Protein AF-A0A1A8G9V6-F1 (afdb_monomer_lite)

pLDDT: mean 93.37, std 5.92, range [73.38, 98.5]

Radius of gyration: 18.63 Å; chains: 1; bounding box: 32×24×49 Å

Organism: NCBI:txid1143690

Sequence (89 aa):
ERCRREGYHLQDASRVPSNWRLFYFTCKRRRNLLKNPRGEDGFLGWDLTNGGDGWKIERPIVPHPNEAIQKNFATSYQMCMKSQIIELE

InterPro domains:
  IPR007397 F-box associated (FBA) domain [PF04300] (24-89)
  IPR007397 F-box associated (FBA) domain [PS51114] (23-89)
  IPR008979 Galactose-binding-like domain superfamily [SSF49785] (20-89)
  IPR039752 F-box only protein [PTHR12125] (2-88)

Foldseek 3Di:
DVCVVVVNDDPDPVCDDPDPVVSVVCSVPDDDQQPPPQCPVPCPQKDKDADDVGKDKDADPDQDPPNVRGIDIDHDPDDMDIDHDGDPD

Secondary structure (DSSP, 8-state):
-HHHHTT---SSTT---S-HHHHHHHHHH-S--SSSTTSTTTTTT-EEE--TT--EEE--SS--SSTT---EEE--SS--EEE------

Structure (mmCIF, N/CA/C/O backbone):
data_AF-A0A1A8G9V6-F1
#
_entry.id   AF-A0A1A8G9V6-F1
#
loop_
_atom_site.group_PDB
_atom_site.id
_atom_site.type_symbol
_atom_site.label_atom_id
_atom_site.label_alt_id
_atom_site.label_comp_id
_atom_site.label_asym_id
_atom_site.label_entity_id
_atom_site.label_seq_id
_atom_site.pdbx_PDB_ins_code
_atom_site.Cartn_x
_atom_site.Cartn_y
_atom_site.Cartn_z
_atom_site.occupancy
_atom_site.B_iso_or_equiv
_atom_site.auth_seq_id
_atom_site.auth_comp_id
_atom_site.auth_asym_id
_atom_site.auth_atom_id
_atom_site.pdbx_PDB_model_num
ATOM 1 N N . GLU A 1 1 ? 13.030 -2.586 -30.431 1.00 77.88 1 GLU A N 1
ATOM 2 C CA . GLU A 1 1 ? 13.477 -3.972 -30.175 1.00 77.88 1 GLU A CA 1
ATOM 3 C C . GLU A 1 1 ? 13.427 -4.437 -28.723 1.00 77.88 1 GLU A C 1
ATOM 5 O O . GLU A 1 1 ? 12.694 -5.375 -28.439 1.00 77.88 1 GLU A O 1
ATOM 10 N N . ARG A 1 2 ? 14.137 -3.792 -27.786 1.00 89.50 2 ARG A N 1
ATOM 11 C CA . ARG A 1 2 ? 14.244 -4.274 -26.394 1.00 89.50 2 ARG A CA 1
ATOM 12 C C . ARG A 1 2 ? 12.902 -4.483 -25.676 1.00 89.50 2 ARG A C 1
ATOM 14 O O . ARG A 1 2 ? 12.686 -5.554 -25.128 1.00 89.50 2 ARG A O 1
ATOM 21 N N . CYS A 1 3 ? 11.982 -3.514 -25.753 1.00 88.12 3 CYS A N 1
ATOM 22 C CA . CYS A 1 3 ? 10.657 -3.629 -25.129 1.00 88.12 3 CYS A CA 1
ATOM 23 C C . CYS A 1 3 ? 9.892 -4.880 -25.574 1.00 88.12 3 CYS A C 1
ATOM 25 O O . CYS A 1 3 ? 9.321 -5.567 -24.740 1.00 88.12 3 CYS A O 1
ATOM 27 N N . ARG A 1 4 ? 9.929 -5.209 -26.872 1.00 86.69 4 ARG A N 1
ATOM 28 C CA . ARG A 1 4 ? 9.229 -6.379 -27.422 1.00 86.69 4 ARG A CA 1
ATOM 29 C C . ARG A 1 4 ? 9.816 -7.691 -26.905 1.00 86.69 4 ARG A C 1
ATOM 31 O O . ARG A 1 4 ? 9.057 -8.578 -26.544 1.00 86.69 4 ARG A O 1
ATOM 38 N N . ARG A 1 5 ? 11.149 -7.803 -26.851 1.00 91.69 5 ARG A N 1
ATOM 39 C CA . ARG A 1 5 ? 11.846 -9.010 -26.362 1.00 91.69 5 ARG A CA 1
ATOM 40 C C . ARG A 1 5 ? 11.587 -9.279 -24.881 1.00 91.69 5 ARG A C 1
ATOM 42 O O . ARG A 1 5 ? 11.538 -10.431 -24.480 1.00 91.69 5 ARG A O 1
ATOM 49 N N . GLU A 1 6 ? 11.417 -8.220 -24.093 1.00 92.75 6 GLU A N 1
ATOM 50 C CA . GLU A 1 6 ? 11.128 -8.299 -22.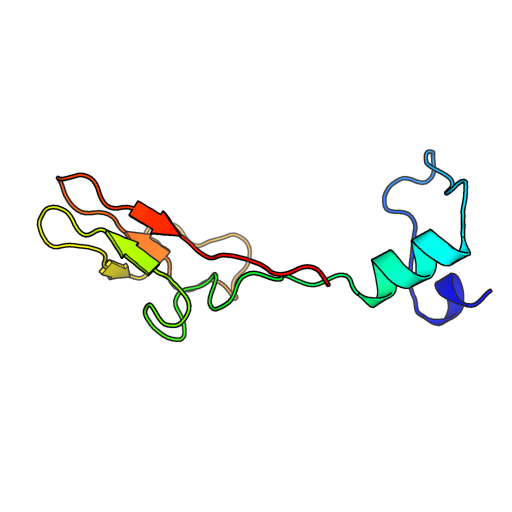655 1.00 92.75 6 GLU A CA 1
ATOM 51 C C . GLU A 1 6 ? 9.610 -8.307 -22.348 1.00 92.75 6 GLU A C 1
ATOM 53 O O . GLU A 1 6 ? 9.221 -8.248 -21.186 1.00 92.75 6 GLU A O 1
ATOM 58 N N . GLY A 1 7 ? 8.737 -8.390 -23.366 1.00 90.69 7 GLY A N 1
ATOM 59 C CA . GLY A 1 7 ? 7.280 -8.508 -23.187 1.00 90.69 7 GLY A CA 1
ATOM 60 C C . GLY A 1 7 ? 6.559 -7.215 -22.780 1.00 90.69 7 GLY A C 1
ATOM 61 O O . GLY A 1 7 ? 5.429 -7.252 -22.298 1.00 90.69 7 GLY A O 1
ATOM 62 N N . TYR A 1 8 ? 7.188 -6.051 -22.955 1.00 89.50 8 TYR A N 1
ATOM 63 C CA . TYR A 1 8 ? 6.558 -4.762 -22.680 1.00 89.50 8 TYR A CA 1
ATOM 64 C C . TYR A 1 8 ? 5.700 -4.313 -23.863 1.00 89.50 8 TYR A C 1
ATOM 66 O O . TYR A 1 8 ? 6.210 -3.950 -24.929 1.00 89.50 8 TYR A O 1
ATOM 74 N N . HIS A 1 9 ? 4.387 -4.298 -23.638 1.00 83.81 9 HIS A N 1
ATOM 75 C CA . HIS A 1 9 ? 3.375 -3.897 -24.609 1.00 83.81 9 HIS A CA 1
ATOM 76 C C . HIS A 1 9 ? 2.732 -2.559 -24.235 1.00 83.81 9 HIS A C 1
ATOM 78 O O . HIS A 1 9 ? 2.670 -2.181 -23.061 1.00 83.81 9 HIS A O 1
ATOM 84 N N . LEU A 1 10 ? 2.242 -1.842 -25.246 1.00 83.19 10 LEU A N 1
ATOM 85 C CA . LEU A 1 10 ? 1.409 -0.665 -25.028 1.00 83.19 10 LEU A CA 1
ATOM 86 C C . LEU A 1 10 ? 0.070 -1.115 -24.450 1.00 83.19 10 LEU A C 1
ATOM 88 O O . LEU A 1 10 ? -0.561 -2.018 -24.991 1.00 83.19 10 LEU A O 1
ATOM 92 N N . GLN A 1 11 ? -0.355 -0.484 -23.356 1.00 74.06 11 GLN A N 1
ATOM 93 C CA . GLN A 1 11 ? -1.691 -0.721 -22.803 1.00 74.06 11 GLN A CA 1
ATOM 94 C C . GLN A 1 11 ? -2.788 -0.173 -23.721 1.00 74.06 11 GLN A C 1
ATOM 96 O O . GLN A 1 11 ? -3.892 -0.699 -23.739 1.00 74.06 11 GLN A O 1
ATOM 101 N N . ASP A 1 12 ? -2.457 0.863 -24.490 1.00 79.31 12 ASP A N 1
ATOM 102 C CA . ASP A 1 12 ? -3.315 1.482 -25.488 1.00 79.31 12 ASP A CA 1
ATOM 103 C C . ASP A 1 12 ? -2.490 1.703 -26.761 1.00 79.31 12 ASP A C 1
ATOM 105 O O . ASP A 1 12 ? -1.521 2.469 -26.766 1.00 79.31 12 ASP A O 1
ATOM 109 N N . ALA A 1 13 ? -2.853 1.002 -27.836 1.00 73.38 13 ALA A N 1
ATOM 110 C CA . ALA A 1 13 ? -2.155 1.074 -29.116 1.00 73.38 13 ALA A CA 1
ATOM 111 C C . ALA A 1 13 ? -2.263 2.459 -29.779 1.00 73.38 13 ALA A C 1
ATOM 113 O O . ALA A 1 13 ? -1.418 2.798 -30.605 1.00 73.38 13 ALA A O 1
ATOM 114 N N . SER A 1 14 ? -3.253 3.274 -29.392 1.00 75.81 14 SER A N 1
ATOM 115 C CA . SER A 1 14 ? -3.403 4.649 -29.879 1.00 75.81 14 SER A CA 1
ATOM 116 C C . SER A 1 14 ? -2.411 5.626 -29.233 1.00 75.81 14 SER A C 1
ATOM 118 O O . SER A 1 14 ? -2.163 6.709 -29.761 1.00 75.81 14 SER A O 1
ATOM 120 N N . ARG A 1 15 ? -1.781 5.237 -28.114 1.00 77.62 15 ARG A N 1
ATOM 121 C CA . ARG A 1 15 ? -0.845 6.063 -27.338 1.00 77.62 15 ARG A CA 1
ATOM 122 C C . ARG A 1 15 ? 0.596 5.613 -27.543 1.00 77.62 15 ARG A C 1
ATOM 124 O O . ARG A 1 15 ? 1.252 5.104 -26.631 1.00 77.62 15 ARG A O 1
ATOM 131 N N . VAL A 1 16 ? 1.098 5.814 -28.759 1.00 83.56 16 VAL A N 1
ATOM 132 C CA . VAL A 1 16 ? 2.502 5.537 -29.086 1.00 83.56 16 VAL A CA 1
ATOM 133 C C . VAL A 1 16 ? 3.418 6.447 -28.246 1.00 83.56 16 VAL A C 1
ATOM 135 O O . VAL A 1 16 ? 3.235 7.666 -28.258 1.00 83.56 16 VAL A O 1
ATOM 138 N N . PRO A 1 17 ? 4.409 5.902 -27.514 1.00 85.62 17 PRO A N 1
ATOM 139 C CA . PRO A 1 17 ? 5.302 6.705 -26.693 1.00 85.62 17 PRO A CA 1
ATOM 140 C C . PRO A 1 17 ? 6.142 7.648 -27.550 1.00 85.62 17 PRO A C 1
ATOM 142 O O . PRO A 1 17 ? 6.825 7.213 -28.477 1.00 85.62 17 PRO A O 1
ATOM 145 N N . SER A 1 18 ? 6.180 8.925 -27.174 1.00 86.94 18 SER A N 1
ATOM 146 C CA . SER A 1 18 ? 7.093 9.905 -27.774 1.00 86.94 18 SER A CA 1
ATOM 147 C C . SER A 1 18 ? 8.563 9.612 -27.441 1.00 86.94 18 SER A C 1
ATOM 149 O O . SER A 1 18 ? 9.453 9.954 -28.214 1.00 86.94 18 SER A O 1
ATOM 151 N N . ASN A 1 19 ? 8.834 8.938 -26.314 1.00 91.56 19 ASN A N 1
ATOM 152 C CA . ASN A 1 19 ? 10.174 8.529 -25.889 1.00 91.56 19 ASN A CA 1
ATOM 153 C C . ASN A 1 19 ? 10.217 7.042 -25.492 1.00 91.56 19 ASN A C 1
ATOM 155 O O . ASN A 1 19 ? 9.882 6.658 -24.369 1.00 91.56 19 ASN A O 1
ATOM 159 N N . TRP A 1 20 ? 10.705 6.203 -26.410 1.00 90.69 20 TRP A N 1
ATOM 160 C CA . TRP A 1 20 ? 10.832 4.756 -26.201 1.00 90.69 20 TRP A CA 1
ATOM 161 C C . TRP A 1 20 ? 11.831 4.361 -25.108 1.00 90.69 20 TRP A C 1
ATOM 163 O O . TRP A 1 20 ? 11.644 3.332 -24.457 1.00 90.69 20 TRP A O 1
ATOM 173 N N . ARG A 1 21 ? 12.881 5.161 -24.876 1.00 93.00 21 ARG A N 1
ATOM 174 C CA . ARG A 1 21 ? 13.858 4.899 -23.808 1.00 93.00 21 ARG A CA 1
ATOM 175 C C . ARG A 1 21 ? 13.217 5.099 -22.438 1.00 93.00 21 ARG A C 1
ATOM 177 O O . ARG A 1 21 ? 13.376 4.244 -21.570 1.00 93.00 21 ARG A O 1
ATOM 184 N N . LEU A 1 22 ? 12.481 6.196 -22.260 1.00 91.94 22 LEU A N 1
ATOM 185 C CA . LEU A 1 22 ? 11.738 6.461 -21.029 1.00 91.94 22 LEU A CA 1
ATOM 186 C C . LEU A 1 22 ? 10.670 5.386 -20.801 1.00 91.94 22 LEU A C 1
ATOM 188 O O . LEU A 1 22 ? 10.644 4.793 -19.727 1.00 91.94 22 LEU A O 1
ATOM 192 N N . PHE A 1 23 ? 9.878 5.065 -21.832 1.00 91.31 23 PHE A N 1
ATOM 193 C CA . PHE A 1 23 ? 8.881 3.992 -21.776 1.00 91.31 23 PHE A CA 1
ATOM 194 C C . PHE A 1 23 ? 9.486 2.678 -21.272 1.00 91.31 23 PHE A C 1
ATOM 196 O O . PHE A 1 23 ? 8.968 2.076 -20.334 1.00 91.31 23 PHE A O 1
ATOM 203 N N . TYR A 1 24 ? 10.624 2.271 -21.840 1.00 92.19 24 TYR A N 1
ATOM 204 C CA . TYR A 1 24 ? 11.329 1.065 -21.418 1.00 92.19 24 TYR A CA 1
ATOM 205 C C . TYR A 1 24 ? 11.683 1.086 -19.921 1.00 92.19 24 TYR A C 1
ATOM 207 O O . TYR A 1 24 ? 11.399 0.121 -19.212 1.00 92.19 24 TYR A O 1
ATOM 215 N N . PHE A 1 25 ? 12.267 2.178 -19.412 1.00 92.56 25 PHE A N 1
ATOM 216 C CA . PHE A 1 25 ? 12.629 2.270 -17.993 1.00 92.56 25 PHE A CA 1
ATOM 217 C C . PHE A 1 25 ? 11.411 2.293 -17.070 1.00 92.56 25 PHE A C 1
ATOM 219 O O . PHE A 1 25 ? 11.441 1.654 -16.017 1.00 92.56 25 PHE A O 1
ATOM 226 N N . THR A 1 26 ? 10.334 2.972 -17.464 1.00 90.69 26 THR A N 1
ATOM 227 C CA . THR A 1 26 ? 9.080 2.989 -16.705 1.00 90.69 26 THR A CA 1
ATOM 228 C C . THR A 1 26 ? 8.466 1.593 -16.633 1.00 90.69 26 THR A C 1
ATOM 230 O O . THR A 1 26 ? 8.116 1.146 -15.544 1.00 90.69 26 THR A O 1
ATOM 233 N N . CYS A 1 27 ? 8.397 0.867 -17.755 1.00 91.06 27 CYS A N 1
ATOM 234 C CA . CYS A 1 27 ? 7.932 -0.520 -17.777 1.00 91.06 27 CYS A CA 1
ATOM 235 C C . CYS A 1 27 ? 8.799 -1.421 -16.897 1.00 91.06 27 CYS A C 1
ATOM 237 O O . CYS A 1 27 ? 8.271 -2.174 -16.083 1.00 91.06 27 CYS A O 1
ATOM 239 N N . LYS A 1 28 ? 10.124 -1.295 -17.002 1.00 91.88 28 LYS A N 1
ATOM 240 C CA . LYS A 1 28 ? 11.063 -2.114 -16.235 1.00 91.88 28 LYS A CA 1
ATOM 241 C C . LYS A 1 28 ? 11.009 -1.872 -14.729 1.00 91.88 28 LYS A C 1
ATOM 243 O O . LYS A 1 28 ? 11.197 -2.803 -13.954 1.00 91.88 28 LYS A O 1
ATOM 248 N N . ARG A 1 29 ? 10.765 -0.632 -14.295 1.00 92.50 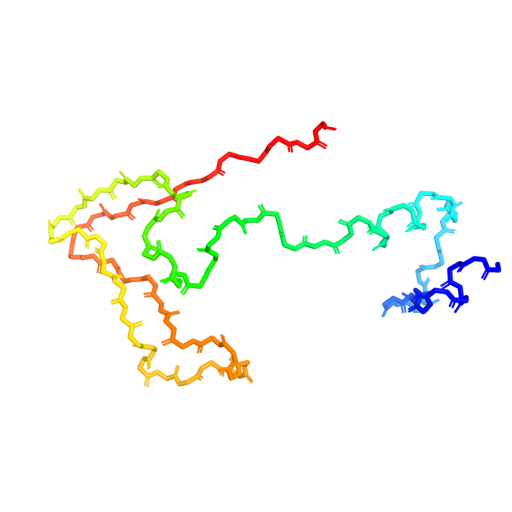29 ARG A N 1
ATOM 249 C CA . ARG A 1 29 ? 10.658 -0.279 -12.868 1.00 92.50 29 ARG A CA 1
ATOM 250 C C . ARG A 1 29 ? 9.236 -0.444 -12.314 1.00 92.50 29 ARG A C 1
ATOM 252 O O . ARG A 1 29 ? 9.061 -0.269 -11.105 1.00 92.50 29 ARG A O 1
ATOM 259 N N . ARG A 1 30 ? 8.240 -0.774 -13.151 1.00 92.81 30 ARG A N 1
ATOM 260 C CA . ARG A 1 30 ? 6.821 -0.857 -12.776 1.00 92.81 30 ARG A CA 1
ATOM 261 C C . ARG A 1 30 ? 6.589 -1.953 -11.742 1.00 92.81 30 ARG A C 1
ATOM 263 O O . ARG A 1 30 ? 6.707 -3.138 -12.030 1.00 92.81 30 ARG A O 1
ATOM 270 N N . ARG A 1 31 ? 6.190 -1.540 -10.545 1.00 94.81 31 ARG A N 1
ATOM 271 C CA . ARG A 1 31 ? 5.784 -2.411 -9.438 1.00 94.81 31 ARG A CA 1
ATOM 272 C C . ARG A 1 31 ? 4.922 -1.619 -8.463 1.00 94.81 31 ARG A C 1
ATOM 274 O O . ARG A 1 31 ? 4.897 -0.392 -8.536 1.00 94.81 31 ARG A O 1
ATOM 281 N N . ASN A 1 32 ? 4.245 -2.308 -7.548 1.00 95.19 32 ASN A N 1
ATOM 282 C CA . ASN A 1 32 ? 3.648 -1.625 -6.408 1.00 95.19 32 ASN A CA 1
ATOM 283 C C . ASN A 1 32 ? 4.773 -1.130 -5.487 1.00 95.19 32 ASN A C 1
ATOM 285 O O . ASN A 1 32 ? 5.636 -1.917 -5.102 1.00 95.19 32 ASN A O 1
ATOM 289 N N . LEU A 1 33 ? 4.787 0.168 -5.194 1.00 97.25 33 LEU A N 1
ATOM 290 C CA . LEU A 1 33 ? 5.770 0.784 -4.300 1.00 97.25 33 LEU A CA 1
ATOM 291 C C . LEU A 1 33 ? 5.296 0.793 -2.843 1.00 97.25 33 LEU A C 1
ATOM 293 O O . LEU A 1 33 ? 6.115 0.973 -1.949 1.00 97.25 33 LEU A O 1
ATOM 297 N N . LEU A 1 34 ? 4.000 0.555 -2.607 1.00 97.25 34 LEU A N 1
ATOM 298 C CA . LEU A 1 34 ? 3.464 0.422 -1.261 1.00 97.25 34 LEU A CA 1
ATOM 299 C C . LEU A 1 34 ? 3.965 -0.870 -0.624 1.00 97.25 34 LEU A C 1
ATOM 301 O O . LEU A 1 34 ? 3.780 -1.962 -1.171 1.00 97.25 34 LEU A O 1
ATOM 305 N N . LYS A 1 35 ? 4.543 -0.750 0.568 1.00 96.94 35 LYS A N 1
ATOM 306 C CA . LYS A 1 35 ? 4.848 -1.895 1.427 1.00 96.94 35 LYS A CA 1
ATOM 307 C C . LYS A 1 35 ? 3.564 -2.426 2.047 1.00 96.94 35 LYS A C 1
ATOM 309 O O . LYS A 1 35 ? 2.697 -1.647 2.439 1.00 96.94 35 LYS A O 1
ATOM 314 N N . ASN A 1 36 ? 3.474 -3.752 2.133 1.00 96.81 36 ASN A N 1
ATOM 315 C CA . ASN A 1 36 ? 2.397 -4.470 2.808 1.00 96.81 36 ASN A CA 1
ATOM 316 C C . ASN A 1 36 ? 0.972 -3.960 2.458 1.00 96.81 36 ASN A C 1
ATOM 318 O O . ASN A 1 36 ? 0.183 -3.609 3.339 1.00 96.81 36 ASN A O 1
ATOM 322 N N . PRO A 1 37 ? 0.600 -3.898 1.164 1.00 95.94 37 PRO A N 1
ATOM 323 C CA . PRO A 1 37 ? -0.707 -3.386 0.749 1.00 95.94 37 PRO A CA 1
ATOM 324 C C . PRO A 1 37 ? -1.865 -4.335 1.094 1.00 95.94 37 PRO A C 1
ATOM 326 O O . PRO A 1 37 ? -3.018 -3.924 1.025 1.00 95.94 37 PRO A O 1
ATOM 329 N N . ARG A 1 38 ? -1.566 -5.595 1.433 1.00 95.00 38 ARG A N 1
ATOM 330 C CA . ARG A 1 38 ? -2.550 -6.649 1.728 1.00 95.00 38 ARG A CA 1
ATOM 331 C C . ARG A 1 38 ? -2.651 -6.986 3.218 1.00 95.00 38 ARG A C 1
ATOM 333 O O . ARG A 1 38 ? -3.444 -7.839 3.575 1.00 95.00 38 ARG A O 1
ATOM 340 N N . GLY A 1 39 ? -1.851 -6.359 4.083 1.00 95.56 39 GLY A N 1
ATOM 341 C CA . GLY A 1 39 ? -1.848 -6.666 5.518 1.00 95.56 39 GLY A CA 1
ATOM 342 C C . GLY A 1 39 ? -1.321 -8.066 5.853 1.00 95.56 39 GLY A C 1
ATOM 343 O O . GLY A 1 39 ? -1.653 -8.612 6.905 1.00 95.56 39 GLY A O 1
ATOM 344 N N . GLU A 1 40 ? -0.528 -8.680 4.966 1.00 95.88 40 GLU A N 1
ATOM 345 C CA . GLU A 1 40 ? 0.057 -10.001 5.230 1.00 95.88 40 GLU A CA 1
ATOM 346 C C . GLU A 1 40 ? 1.026 -9.948 6.410 1.00 95.88 40 GLU A C 1
ATOM 348 O O . GLU A 1 40 ? 0.946 -10.798 7.297 1.00 95.88 40 GLU A O 1
ATOM 353 N N . ASP A 1 41 ? 1.812 -8.872 6.476 1.00 96.75 41 ASP A N 1
ATOM 354 C CA . ASP A 1 41 ? 2.790 -8.590 7.529 1.00 96.75 41 ASP A CA 1
ATOM 355 C C . ASP A 1 41 ? 2.196 -7.697 8.634 1.00 96.75 41 ASP A C 1
ATOM 357 O O . ASP A 1 41 ? 2.853 -6.810 9.188 1.00 96.75 41 ASP A O 1
ATOM 361 N N . GLY A 1 42 ? 0.903 -7.860 8.920 1.00 96.56 42 GLY A N 1
ATOM 362 C CA . GLY A 1 42 ? 0.206 -7.027 9.893 1.00 96.56 42 GLY A CA 1
ATOM 363 C C . GLY A 1 42 ? 0.160 -5.563 9.444 1.00 96.56 42 GLY A C 1
ATOM 364 O O . GLY A 1 42 ? -0.242 -5.261 8.320 1.00 96.56 42 GLY A O 1
ATOM 365 N N . PHE A 1 43 ? 0.599 -4.649 10.309 1.00 97.44 43 PHE A N 1
ATOM 366 C CA . PHE A 1 43 ? 0.684 -3.212 10.017 1.00 97.44 43 PHE A CA 1
ATOM 367 C C . PHE A 1 43 ? 2.088 -2.742 9.620 1.00 97.44 43 PHE A C 1
ATOM 369 O O . PHE A 1 43 ? 2.321 -1.542 9.487 1.00 97.44 43 PHE A O 1
ATOM 376 N N . LEU A 1 44 ? 3.034 -3.665 9.414 1.00 97.81 44 LEU A N 1
ATOM 377 C CA . LEU A 1 44 ? 4.411 -3.308 9.091 1.00 97.81 44 LEU A CA 1
ATOM 378 C C . LEU A 1 44 ? 4.471 -2.427 7.834 1.00 97.81 44 LEU A C 1
ATOM 380 O O . LEU A 1 44 ? 3.862 -2.744 6.811 1.00 97.81 44 LEU A O 1
ATOM 384 N N . GLY A 1 45 ? 5.219 -1.325 7.920 1.00 96.50 45 GLY A N 1
ATOM 385 C CA . GLY A 1 45 ? 5.378 -0.354 6.836 1.00 96.50 45 GLY A CA 1
ATOM 386 C C . GLY A 1 45 ? 4.279 0.710 6.752 1.00 96.50 45 GLY A C 1
ATOM 387 O O . GLY A 1 45 ? 4.363 1.564 5.873 1.00 96.50 45 GLY A O 1
ATOM 388 N N . TRP A 1 46 ? 3.281 0.691 7.635 1.00 98.19 46 TRP A N 1
ATOM 389 C CA . TRP A 1 46 ? 2.275 1.746 7.745 1.00 98.19 46 TRP A CA 1
ATOM 390 C C . TRP A 1 46 ? 2.502 2.580 9.002 1.00 98.19 46 TRP A C 1
ATOM 392 O O . TRP A 1 46 ? 2.717 2.031 10.080 1.00 98.19 46 TRP A O 1
ATOM 402 N N . ASP A 1 47 ? 2.410 3.898 8.861 1.00 98.25 47 ASP A N 1
ATOM 403 C CA . ASP A 1 47 ? 2.247 4.809 9.991 1.00 98.25 47 ASP A CA 1
ATOM 404 C C . ASP A 1 47 ? 0.751 4.950 10.291 1.00 98.25 47 ASP A C 1
ATOM 406 O O . ASP A 1 47 ? -0.035 5.197 9.373 1.00 98.25 47 ASP A O 1
ATOM 410 N N . LEU A 1 48 ? 0.343 4.726 11.541 1.00 98.06 48 LEU A N 1
ATOM 411 C CA . LEU A 1 48 ? -1.059 4.568 11.923 1.00 98.06 48 LEU A CA 1
ATOM 412 C C . LEU A 1 48 ? -1.501 5.635 12.919 1.00 98.06 48 LEU A C 1
ATOM 414 O O . LEU A 1 48 ? -0.888 5.840 13.961 1.00 98.06 48 LEU A O 1
ATOM 418 N N . THR A 1 49 ? -2.672 6.201 12.665 1.00 98.25 49 THR A N 1
ATOM 419 C CA . THR A 1 49 ? -3.481 6.893 13.668 1.00 98.25 49 THR A CA 1
ATOM 420 C C . THR A 1 49 ? -4.683 6.015 13.997 1.00 98.25 49 THR A C 1
ATOM 422 O O . THR A 1 49 ? -5.433 5.635 13.096 1.00 98.25 49 THR A O 1
ATOM 425 N N . ASN A 1 50 ? -4.861 5.685 15.276 1.00 98.19 50 ASN A N 1
ATOM 426 C CA . ASN A 1 50 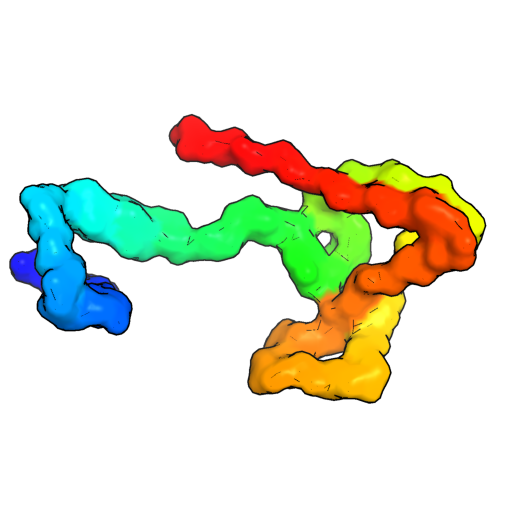? -5.941 4.828 15.759 1.00 98.19 50 ASN A CA 1
ATOM 427 C C . ASN A 1 50 ? -7.005 5.661 16.480 1.00 98.19 50 ASN A C 1
ATOM 429 O O . ASN A 1 50 ? -6.685 6.373 17.429 1.00 98.19 50 ASN A O 1
ATOM 433 N N . GLY A 1 51 ? -8.259 5.527 16.056 1.00 98.19 51 GLY A N 1
ATOM 434 C CA . GLY A 1 51 ? -9.435 5.932 16.824 1.00 98.19 51 GLY A CA 1
ATOM 435 C C . GLY A 1 51 ? -10.210 4.697 17.287 1.00 98.19 51 GLY A C 1
ATOM 436 O O . GLY A 1 51 ? -10.142 3.653 16.639 1.00 98.19 51 GLY A O 1
ATOM 437 N N . GLY A 1 52 ? -10.963 4.801 18.384 1.00 98.06 52 GLY A N 1
ATOM 438 C CA . GLY A 1 52 ? -11.775 3.700 18.908 1.00 98.06 52 GLY A CA 1
ATOM 439 C C . GLY A 1 52 ? -10.910 2.493 19.265 1.00 98.06 52 GLY A C 1
ATOM 440 O O . GLY A 1 52 ? -9.842 2.650 19.853 1.00 98.06 52 GLY A O 1
ATOM 441 N N . ASP A 1 53 ? -11.321 1.305 18.827 1.00 98.12 53 ASP A N 1
ATOM 442 C CA . ASP A 1 53 ? -10.550 0.059 18.993 1.00 98.12 53 ASP A CA 1
ATOM 443 C C . ASP A 1 53 ? -9.336 -0.047 18.044 1.00 98.12 53 ASP A C 1
ATOM 445 O O . ASP A 1 53 ? -8.644 -1.064 18.008 1.00 98.12 53 ASP A O 1
ATOM 449 N N . GLY A 1 54 ? -9.067 1.001 17.260 1.00 98.06 54 GLY A N 1
ATOM 450 C CA . GLY A 1 54 ? -7.956 1.071 16.321 1.00 98.06 54 GLY A CA 1
ATOM 451 C C . GLY A 1 54 ? -8.172 0.278 15.035 1.00 98.06 54 GLY A C 1
ATOM 452 O O . GLY A 1 54 ? -9.279 -0.132 14.684 1.00 98.06 54 GLY A O 1
ATOM 453 N N . TRP A 1 55 ? -7.092 0.126 14.273 1.00 98.31 55 TRP A N 1
ATOM 454 C CA . TRP A 1 55 ? -7.093 -0.670 13.053 1.00 98.31 55 TRP A CA 1
ATOM 455 C C . TRP A 1 55 ? -7.142 -2.168 13.354 1.00 98.31 55 TRP A C 1
ATOM 457 O O . TRP A 1 55 ? -6.427 -2.676 14.217 1.00 98.31 55 TRP A O 1
ATOM 467 N N . LYS A 1 56 ? -7.900 -2.899 12.536 1.00 97.88 56 LYS A N 1
ATOM 468 C CA . LYS A 1 56 ? -7.919 -4.363 12.532 1.00 97.88 56 LYS A CA 1
ATOM 469 C C . LYS A 1 56 ? -7.572 -4.904 11.153 1.00 97.88 56 LYS A C 1
ATOM 471 O O . LYS A 1 56 ? -7.857 -4.273 10.137 1.00 97.88 56 LYS A O 1
ATOM 476 N N . ILE A 1 57 ? -6.959 -6.083 11.126 1.00 97.62 57 ILE A N 1
ATOM 477 C CA . ILE A 1 57 ? -6.771 -6.859 9.901 1.00 97.62 57 ILE A CA 1
ATOM 478 C C . ILE A 1 57 ? -7.704 -8.055 9.955 1.00 97.62 57 ILE A C 1
ATOM 480 O O . ILE A 1 57 ? -7.678 -8.834 10.908 1.00 97.62 57 ILE A O 1
ATOM 484 N N . GLU A 1 58 ? -8.536 -8.190 8.934 1.00 96.75 58 GLU A N 1
ATOM 485 C CA . GLU A 1 58 ? -9.568 -9.217 8.876 1.00 96.75 58 GLU A CA 1
ATOM 486 C C . GLU A 1 58 ? -9.744 -9.764 7.466 1.00 96.75 58 GLU A C 1
ATOM 488 O O . GLU A 1 58 ? -9.270 -9.183 6.489 1.00 96.75 58 GLU A O 1
ATOM 493 N N . ARG A 1 59 ? -10.412 -10.914 7.355 1.00 95.62 59 ARG A N 1
ATOM 494 C CA . ARG A 1 59 ? -10.768 -11.465 6.048 1.00 95.62 59 ARG A CA 1
ATOM 495 C C . ARG A 1 59 ? -11.827 -10.572 5.388 1.00 95.62 59 ARG A C 1
ATOM 497 O O . ARG A 1 59 ? -12.730 -10.109 6.084 1.00 95.62 59 ARG A O 1
ATOM 504 N N . PRO A 1 60 ? -11.759 -10.356 4.064 1.00 94.38 60 PRO A N 1
ATOM 505 C CA . PRO A 1 60 ? -12.816 -9.671 3.335 1.00 94.38 60 PRO A CA 1
ATOM 506 C C . PRO A 1 60 ? -14.169 -10.363 3.548 1.00 94.38 60 PRO A C 1
ATOM 508 O O . PRO A 1 60 ? -14.262 -11.581 3.405 1.00 94.38 60 PRO A O 1
ATOM 511 N N . ILE A 1 61 ? -15.218 -9.589 3.846 1.00 94.44 61 ILE A N 1
ATOM 512 C CA . ILE A 1 61 ? -16.600 -10.101 3.926 1.00 94.44 61 ILE A CA 1
ATOM 513 C C . ILE A 1 61 ? -17.051 -10.614 2.552 1.00 94.44 61 ILE A C 1
ATOM 515 O O . ILE A 1 6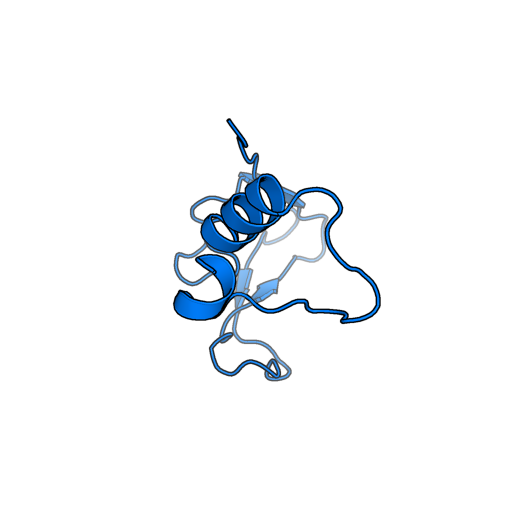1 ? -17.685 -11.660 2.442 1.00 94.44 61 ILE A O 1
ATOM 519 N N . VAL A 1 62 ? -16.684 -9.880 1.499 1.00 94.69 62 VAL A N 1
ATOM 520 C CA . VAL A 1 62 ? -16.870 -10.281 0.103 1.00 94.69 62 VAL A CA 1
ATOM 521 C C . VAL A 1 62 ? -15.495 -10.583 -0.494 1.00 94.69 62 VAL A C 1
ATOM 523 O O . VAL A 1 62 ? -14.611 -9.723 -0.402 1.00 94.69 62 VAL A O 1
ATOM 526 N N . PRO A 1 63 ? -15.290 -11.765 -1.105 1.00 93.75 63 PRO A N 1
ATOM 527 C CA . PRO A 1 63 ? -14.026 -12.106 -1.743 1.00 93.75 63 PRO A CA 1
ATOM 528 C C . PRO A 1 63 ? -13.621 -11.079 -2.801 1.00 93.75 63 PRO A C 1
ATOM 530 O O . PRO A 1 63 ? -14.434 -10.631 -3.610 1.00 93.75 63 PRO A O 1
ATOM 533 N N . HIS A 1 64 ? -12.342 -10.718 -2.809 1.00 94.38 64 HIS A N 1
ATOM 534 C CA . HIS A 1 64 ? -11.798 -9.841 -3.834 1.00 94.38 64 HIS A CA 1
ATOM 535 C C . HIS A 1 64 ? -11.633 -10.622 -5.159 1.00 94.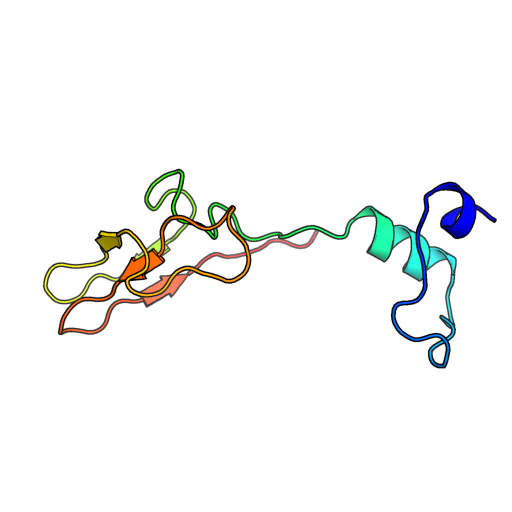38 64 HIS A C 1
ATOM 537 O O . HIS A 1 64 ? -11.208 -11.776 -5.116 1.00 94.38 64 HIS A O 1
ATOM 543 N N . PRO A 1 65 ? -11.873 -10.017 -6.345 1.00 95.94 65 PRO A N 1
ATOM 544 C CA . PRO A 1 65 ? -11.715 -10.702 -7.642 1.00 95.94 65 PRO A CA 1
ATOM 545 C C . PRO A 1 65 ? -10.316 -11.285 -7.891 1.00 95.94 65 PRO A C 1
ATOM 547 O O . PRO A 1 65 ? -10.133 -12.208 -8.674 1.00 95.94 65 PRO A O 1
ATOM 550 N N . ASN A 1 66 ? -9.311 -10.714 -7.231 1.00 94.88 66 ASN A N 1
ATOM 551 C CA . ASN A 1 66 ? -7.976 -11.292 -7.128 1.00 94.88 66 ASN A CA 1
ATOM 552 C C . ASN A 1 66 ? -7.898 -12.185 -5.885 1.00 94.88 66 ASN A C 1
ATOM 554 O O . ASN A 1 66 ? -7.791 -11.669 -4.773 1.00 94.88 66 ASN A O 1
ATOM 558 N N . GLU A 1 67 ? -7.875 -13.498 -6.103 1.00 94.44 67 GLU A N 1
ATOM 559 C CA . GLU A 1 67 ? -7.818 -14.532 -5.063 1.00 94.44 67 GLU A CA 1
ATOM 560 C C . GLU A 1 67 ? -6.585 -14.429 -4.155 1.00 94.44 67 GLU A C 1
ATOM 562 O O . GLU A 1 67 ? -6.606 -14.891 -3.018 1.00 94.44 67 GLU A O 1
ATOM 567 N N . ALA A 1 68 ? -5.509 -13.775 -4.600 1.00 93.56 68 ALA A N 1
ATOM 568 C CA . ALA A 1 68 ? -4.322 -13.563 -3.774 1.00 93.56 68 ALA A CA 1
ATOM 569 C C . ALA A 1 68 ? -4.515 -12.484 -2.685 1.00 93.56 68 ALA A C 1
ATOM 571 O O . ALA A 1 68 ? -3.568 -12.174 -1.959 1.00 93.56 68 ALA A O 1
ATOM 572 N N . ILE A 1 69 ? -5.696 -11.859 -2.603 1.00 94.94 69 ILE A N 1
ATOM 573 C CA . ILE A 1 69 ? -6.068 -10.891 -1.565 1.00 94.94 69 ILE A CA 1
ATOM 574 C C . ILE A 1 69 ? -7.012 -11.580 -0.578 1.00 94.94 69 ILE A C 1
ATOM 576 O O . ILE A 1 69 ? -8.172 -11.840 -0.884 1.00 94.94 69 ILE A O 1
ATOM 580 N N . GLN A 1 70 ? -6.493 -11.865 0.616 1.00 95.81 70 GLN A N 1
ATOM 581 C CA . GLN A 1 70 ? -7.182 -12.640 1.656 1.00 95.81 70 GLN A CA 1
ATOM 582 C C . GLN A 1 70 ? -7.429 -11.844 2.948 1.00 95.81 70 GLN A C 1
ATOM 584 O O . GLN A 1 70 ? -8.033 -12.364 3.887 1.00 95.81 70 GLN A O 1
ATOM 589 N N . LYS A 1 71 ? -6.966 -10.590 3.004 1.00 96.88 71 LYS A N 1
ATOM 590 C CA . LYS A 1 71 ? -6.991 -9.711 4.178 1.00 96.88 71 LYS A CA 1
ATOM 591 C C . LYS A 1 71 ? -7.299 -8.267 3.767 1.00 96.88 71 LYS A C 1
ATOM 593 O O . LYS A 1 71 ? -6.888 -7.836 2.692 1.00 96.88 71 LYS A O 1
ATOM 598 N N . ASN A 1 72 ? -7.977 -7.535 4.649 1.00 95.69 72 ASN A N 1
ATOM 599 C CA . ASN A 1 72 ? -8.316 -6.116 4.534 1.00 95.69 72 ASN A CA 1
ATOM 600 C C . ASN A 1 72 ? -7.976 -5.368 5.830 1.00 95.69 72 ASN A C 1
ATOM 602 O O . ASN A 1 72 ? -7.925 -5.965 6.904 1.00 95.69 72 ASN A O 1
ATOM 606 N N . PHE A 1 73 ? -7.796 -4.049 5.719 1.00 97.31 73 PHE A N 1
ATOM 607 C CA . PHE A 1 73 ? -7.684 -3.138 6.858 1.00 97.31 73 PHE A CA 1
ATOM 608 C C . PHE A 1 73 ? -9.066 -2.565 7.191 1.00 97.31 73 PHE A C 1
ATOM 610 O O . PHE A 1 73 ? -9.674 -1.917 6.340 1.00 97.31 73 PHE A O 1
ATOM 617 N N . ALA A 1 74 ? -9.537 -2.777 8.415 1.00 97.00 74 ALA A N 1
ATOM 618 C CA . ALA A 1 74 ? -10.813 -2.277 8.912 1.00 97.00 74 ALA A CA 1
ATOM 619 C C . ALA A 1 74 ? -10.595 -1.167 9.948 1.00 97.00 74 ALA A C 1
ATOM 621 O O . ALA A 1 74 ? -9.740 -1.284 10.831 1.00 97.00 74 ALA A O 1
ATOM 622 N N . THR A 1 75 ? -11.361 -0.084 9.817 1.00 97.94 75 THR A N 1
ATOM 623 C CA . THR A 1 75 ? -11.379 1.040 10.760 1.00 97.94 75 THR A CA 1
ATOM 624 C C . THR A 1 75 ? -12.364 0.779 11.893 1.00 97.94 75 THR A C 1
ATOM 626 O O . THR A 1 75 ? -13.326 0.031 11.724 1.00 97.94 75 THR A O 1
ATOM 629 N N . SER A 1 76 ? -12.159 1.440 13.031 1.00 98.06 76 SER A N 1
ATOM 630 C CA . SER A 1 76 ? -13.112 1.413 14.141 1.00 98.06 76 SER A CA 1
ATOM 631 C C . SER A 1 76 ? -14.212 2.479 13.972 1.00 98.06 76 SER A C 1
ATOM 633 O O . SER A 1 76 ? -14.355 3.092 12.914 1.00 98.06 76 SER A O 1
ATOM 635 N N . TYR A 1 77 ? -15.001 2.702 15.026 1.00 97.88 77 TYR A N 1
ATOM 636 C CA . TYR A 1 77 ? -16.100 3.674 15.085 1.00 97.88 77 TYR A CA 1
ATOM 637 C C . TYR A 1 77 ? -15.634 5.137 15.219 1.00 97.88 77 TYR A C 1
ATOM 639 O O . TYR A 1 77 ? -16.437 6.058 15.084 1.00 97.88 77 TYR A O 1
ATOM 647 N N . GLN A 1 78 ? -14.345 5.366 15.482 1.00 98.44 78 GLN A N 1
ATOM 648 C CA . GLN A 1 78 ? -13.702 6.680 15.408 1.00 98.44 78 GLN A CA 1
ATOM 649 C C . GLN A 1 78 ? -12.670 6.704 14.278 1.00 98.44 78 GLN A C 1
ATOM 651 O O . GLN A 1 78 ? -12.290 5.669 13.735 1.00 98.44 78 GLN A O 1
ATOM 656 N N . MET A 1 79 ? -12.215 7.908 13.924 1.00 98.06 79 MET A N 1
ATOM 657 C CA . MET A 1 79 ? -11.309 8.122 12.800 1.00 98.06 79 MET A CA 1
ATOM 658 C C . MET A 1 79 ? -10.000 7.343 12.966 1.00 98.06 79 MET A C 1
ATOM 660 O O . MET A 1 79 ? -9.221 7.599 13.881 1.00 98.06 79 MET A O 1
ATOM 664 N N . CYS A 1 80 ? -9.744 6.449 12.017 1.00 98.50 80 CYS A N 1
ATOM 665 C CA . CYS A 1 80 ? -8.469 5.771 11.850 1.00 98.50 80 CYS A CA 1
ATOM 666 C C . CYS A 1 80 ? -7.827 6.236 10.539 1.00 98.50 80 CYS A C 1
ATOM 668 O O . CYS A 1 80 ? -8.486 6.293 9.501 1.00 98.50 80 CYS A O 1
ATOM 670 N N . MET A 1 81 ? -6.534 6.546 10.569 1.00 98.31 81 MET A N 1
ATOM 671 C CA . MET A 1 81 ? -5.757 6.930 9.387 1.00 98.31 81 MET A CA 1
ATOM 672 C C . MET A 1 81 ? -4.533 6.032 9.267 1.00 98.31 81 MET A C 1
ATOM 674 O O . MET A 1 81 ? -4.021 5.533 10.269 1.00 98.31 81 MET A O 1
ATOM 678 N N . LYS A 1 82 ? -4.078 5.796 8.037 1.00 97.88 82 LYS A N 1
ATOM 679 C CA . LYS A 1 82 ? -2.806 5.123 7.778 1.00 97.88 82 LYS A CA 1
ATOM 680 C C . LYS A 1 82 ? -2.079 5.788 6.623 1.00 97.88 82 LYS A C 1
ATOM 682 O O . LYS A 1 82 ? -2.713 6.129 5.624 1.00 97.88 82 LYS A O 1
ATOM 687 N N . SER A 1 83 ? -0.768 5.943 6.739 1.00 98.06 83 SER A N 1
ATOM 688 C CA . SER A 1 83 ? 0.057 6.614 5.738 1.00 98.06 83 SER A CA 1
ATOM 689 C C . SER A 1 83 ? 1.353 5.850 5.456 1.00 98.06 83 SER A C 1
ATOM 691 O O . SER A 1 83 ? 1.777 4.988 6.228 1.00 98.06 83 SER A O 1
ATOM 693 N N . GLN A 1 84 ? 1.946 6.123 4.296 1.00 98.38 84 GLN A N 1
ATOM 694 C CA . GLN A 1 84 ? 3.273 5.648 3.925 1.00 98.38 84 GLN A CA 1
ATOM 695 C C . GLN A 1 84 ? 3.908 6.686 3.001 1.00 98.38 84 GLN A C 1
ATOM 697 O O . GLN A 1 84 ? 3.279 7.122 2.035 1.00 98.38 84 GLN A O 1
ATOM 702 N N . ILE A 1 85 ? 5.147 7.070 3.294 1.00 97.88 85 ILE A N 1
ATOM 703 C CA . ILE A 1 85 ? 5.934 7.976 2.455 1.00 97.88 85 ILE A CA 1
ATOM 704 C C . ILE A 1 85 ? 6.760 7.125 1.487 1.00 97.88 85 ILE A C 1
ATOM 706 O O . ILE A 1 85 ? 7.411 6.164 1.900 1.00 97.88 85 ILE A O 1
ATOM 710 N N . ILE A 1 86 ? 6.704 7.459 0.196 1.00 97.44 86 ILE A N 1
ATOM 711 C CA . ILE A 1 86 ? 7.478 6.795 -0.855 1.00 97.44 86 ILE A CA 1
ATOM 712 C C . ILE A 1 86 ? 8.512 7.783 -1.381 1.00 97.44 86 ILE A C 1
ATOM 714 O O . ILE A 1 86 ? 8.159 8.806 -1.966 1.00 97.44 86 ILE A O 1
ATOM 718 N N . GLU A 1 87 ? 9.781 7.428 -1.232 1.00 96.06 87 GLU A N 1
ATOM 719 C CA . GLU A 1 87 ? 10.894 8.111 -1.884 1.00 96.06 87 GLU A CA 1
ATOM 720 C C . GLU A 1 87 ? 11.071 7.533 -3.296 1.00 96.06 87 GLU A C 1
ATOM 722 O O . GLU A 1 87 ? 11.144 6.315 -3.483 1.00 96.06 87 GLU A O 1
ATOM 727 N N . LEU A 1 88 ? 11.040 8.403 -4.310 1.00 94.38 88 LEU A N 1
ATOM 728 C CA . LEU A 1 88 ? 11.098 8.008 -5.726 1.00 94.38 88 LEU A CA 1
ATOM 729 C C . LEU A 1 88 ? 12.517 8.021 -6.313 1.00 94.38 88 LEU A C 1
ATOM 731 O O . LEU A 1 88 ? 12.713 7.474 -7.407 1.00 94.38 88 LEU A O 1
ATOM 735 N N . GLU A 1 89 ? 13.448 8.668 -5.611 1.00 87.19 89 GLU A N 1
ATOM 736 C CA . GLU A 1 89 ? 14.861 8.815 -5.978 1.00 8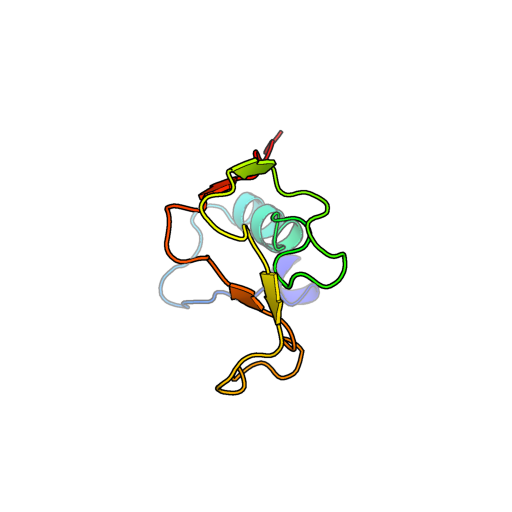7.19 89 GLU A CA 1
ATOM 737 C C . GLU A 1 89 ? 15.584 7.459 -5.923 1.00 87.19 89 GLU A C 1
ATOM 739 O O . GLU A 1 89 ? 16.152 7.062 -6.972 1.00 87.19 89 GLU A O 1
#